Protein AF-A0A968DP75-F1 (afdb_monomer_lite)

Radius o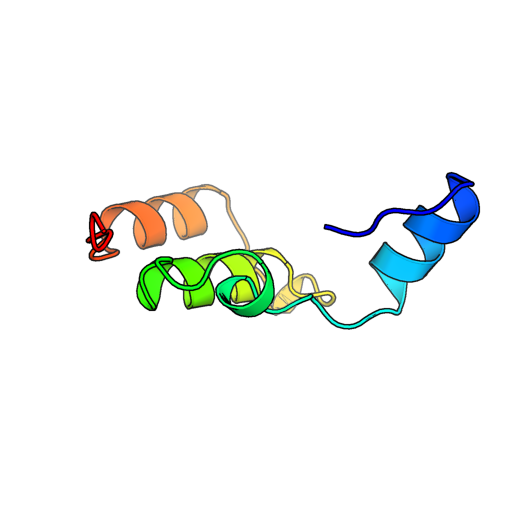f gyration: 13.93 Å; chains: 1; bounding box: 36×24×28 Å

pLDDT: mean 90.65, std 7.36, range [52.78, 97.69]

Structure (mmCIF, N/CA/C/O backbone):
data_AF-A0A968DP75-F1
#
_entry.id   AF-A0A968DP75-F1
#
loop_
_atom_site.group_PDB
_atom_site.id
_atom_site.type_symbol
_atom_site.label_atom_id
_atom_site.label_alt_id
_atom_site.label_comp_id
_atom_site.label_asym_id
_atom_site.label_entity_id
_atom_site.label_seq_id
_atom_site.pdbx_PDB_ins_code
_atom_site.Cartn_x
_atom_site.Cartn_y
_atom_site.Cartn_z
_atom_site.occupancy
_atom_site.B_iso_or_equiv
_atom_site.auth_seq_id
_atom_site.auth_comp_id
_atom_site.auth_asym_id
_atom_site.auth_atom_id
_atom_site.pdbx_PDB_model_num
ATOM 1 N N . PRO A 1 1 ? 6.125 -5.330 -7.458 1.00 80.25 1 PRO A N 1
ATOM 2 C CA . PRO A 1 1 ? 5.349 -5.211 -8.714 1.00 80.25 1 PRO A CA 1
ATOM 3 C C . PRO A 1 1 ? 6.207 -4.993 -9.971 1.00 80.25 1 PRO A C 1
ATOM 5 O O . PRO A 1 1 ? 5.686 -5.170 -11.058 1.00 80.25 1 PRO A O 1
ATOM 8 N N . TYR A 1 2 ? 7.486 -4.622 -9.842 1.00 86.38 2 TYR A N 1
ATOM 9 C CA . TYR A 1 2 ? 8.372 -4.395 -10.987 1.00 86.38 2 TYR A CA 1
ATOM 10 C C . TYR A 1 2 ? 9.211 -5.636 -11.301 1.00 86.38 2 TYR A C 1
ATOM 12 O O . TYR A 1 2 ? 9.721 -6.271 -10.374 1.00 86.38 2 TYR A O 1
ATOM 20 N N . GLU A 1 3 ? 9.388 -5.929 -12.587 1.00 86.38 3 GLU A N 1
ATOM 21 C CA . GLU A 1 3 ? 10.221 -7.018 -13.101 1.00 86.38 3 GLU A CA 1
ATOM 22 C C . GLU A 1 3 ? 11.269 -6.461 -14.069 1.00 86.38 3 GLU A C 1
ATOM 24 O O . GLU A 1 3 ? 10.964 -5.610 -14.903 1.00 86.38 3 GLU A O 1
ATOM 29 N N . ALA A 1 4 ? 12.514 -6.921 -13.936 1.00 91.31 4 ALA A N 1
ATOM 30 C CA . ALA A 1 4 ? 13.614 -6.587 -14.833 1.00 91.31 4 ALA A CA 1
ATOM 31 C C . ALA A 1 4 ? 14.730 -7.636 -14.730 1.00 91.31 4 ALA A C 1
ATOM 33 O O . ALA A 1 4 ? 14.858 -8.317 -13.712 1.00 91.31 4 ALA A O 1
ATOM 34 N N . ASP A 1 5 ? 15.593 -7.693 -15.745 1.00 91.69 5 ASP A N 1
ATOM 35 C CA . ASP A 1 5 ? 16.671 -8.689 -15.848 1.00 91.69 5 ASP A CA 1
ATOM 36 C C . ASP A 1 5 ? 17.774 -8.536 -14.786 1.00 91.69 5 ASP A C 1
ATOM 38 O O . ASP A 1 5 ? 18.566 -9.452 -14.563 1.00 91.69 5 ASP A O 1
ATOM 42 N N . SER A 1 6 ? 17.853 -7.379 -14.119 1.00 95.88 6 SER A N 1
ATOM 43 C CA . SER A 1 6 ? 18.855 -7.113 -13.086 1.00 95.88 6 SER A CA 1
ATOM 44 C C . SER A 1 6 ? 18.233 -6.581 -11.797 1.00 95.88 6 SER A C 1
ATOM 46 O O . SER A 1 6 ? 17.325 -5.746 -11.813 1.00 95.88 6 SER A O 1
ATOM 48 N N . ALA A 1 7 ? 18.792 -7.000 -10.657 1.00 93.12 7 ALA A N 1
ATOM 49 C CA . ALA A 1 7 ? 18.376 -6.517 -9.340 1.00 93.12 7 ALA A CA 1
ATOM 50 C C . ALA A 1 7 ? 18.540 -4.994 -9.191 1.00 93.12 7 ALA 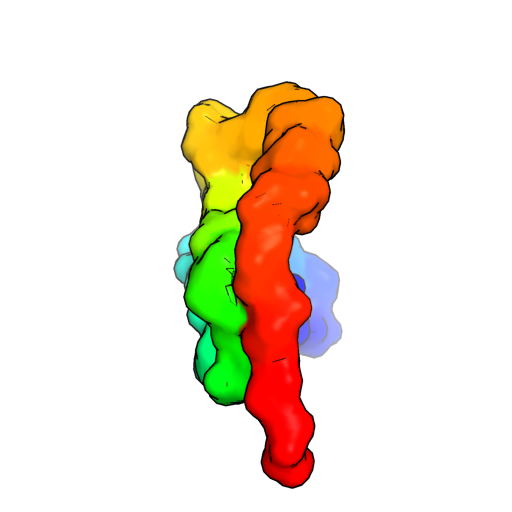A C 1
ATOM 52 O O . ALA A 1 7 ? 17.727 -4.345 -8.534 1.00 93.12 7 ALA A O 1
ATOM 53 N N . MET A 1 8 ? 19.565 -4.415 -9.829 1.00 93.75 8 MET A N 1
ATOM 54 C CA . MET A 1 8 ? 19.800 -2.970 -9.819 1.00 93.75 8 MET A CA 1
ATOM 55 C C . MET A 1 8 ? 18.665 -2.220 -10.523 1.00 93.75 8 MET A C 1
ATOM 57 O O . MET A 1 8 ? 18.180 -1.215 -10.004 1.00 93.75 8 MET A O 1
ATOM 61 N N . THR A 1 9 ? 18.198 -2.735 -11.662 1.00 92.75 9 THR A N 1
ATOM 62 C CA . THR A 1 9 ? 17.064 -2.156 -12.390 1.00 92.75 9 THR A CA 1
ATOM 63 C C . THR A 1 9 ? 15.796 -2.211 -11.540 1.00 92.75 9 THR A C 1
ATOM 65 O O . THR A 1 9 ? 15.147 -1.186 -11.363 1.00 92.75 9 THR A O 1
ATOM 68 N N . VAL A 1 10 ? 15.493 -3.356 -10.914 1.00 92.44 10 VAL A N 1
ATOM 69 C CA . VAL A 1 10 ? 14.324 -3.483 -10.021 1.00 92.44 10 VAL A CA 1
ATOM 70 C C . VAL A 1 10 ? 14.401 -2.503 -8.845 1.00 92.44 10 VAL A C 1
ATOM 72 O O . VAL A 1 10 ? 13.397 -1.872 -8.511 1.00 92.44 10 VAL A O 1
ATOM 75 N N . MET A 1 11 ? 15.577 -2.321 -8.230 1.00 93.00 11 MET A N 1
ATOM 76 C CA . MET A 1 11 ? 15.764 -1.310 -7.179 1.00 93.00 11 MET A CA 1
ATOM 77 C C . MET A 1 11 ? 15.470 0.104 -7.689 1.00 93.00 11 MET A C 1
ATOM 79 O O . MET A 1 11 ? 14.782 0.864 -7.010 1.00 93.00 11 MET A O 1
ATOM 83 N N . MET A 1 12 ? 15.947 0.449 -8.887 1.00 92.88 12 MET A N 1
ATOM 84 C CA . MET A 1 12 ? 15.709 1.760 -9.495 1.00 92.88 12 MET A CA 1
ATOM 85 C C . MET A 1 12 ? 14.212 2.010 -9.734 1.00 92.88 12 MET A C 1
ATOM 87 O O . MET A 1 12 ? 13.724 3.093 -9.413 1.00 92.88 12 MET A O 1
ATOM 91 N N . MET A 1 13 ? 13.476 1.001 -10.212 1.00 91.25 13 MET A N 1
ATOM 92 C CA . MET A 1 13 ? 12.024 1.077 -10.432 1.00 91.25 13 MET A CA 1
ATOM 93 C C . MET A 1 13 ? 11.259 1.220 -9.108 1.00 91.25 13 MET A C 1
ATOM 95 O O . MET A 1 13 ? 10.347 2.033 -8.970 1.00 91.25 13 MET A O 1
ATOM 99 N N . GLN A 1 14 ? 11.679 0.497 -8.065 1.00 88.25 14 GLN A N 1
ATOM 100 C CA . GLN A 1 14 ? 11.095 0.647 -6.729 1.00 88.25 14 GLN A CA 1
ATOM 101 C C . GLN A 1 14 ? 11.244 2.071 -6.180 1.00 88.25 14 GLN A C 1
ATOM 103 O O . GLN A 1 14 ? 10.358 2.532 -5.461 1.00 88.25 14 GLN A O 1
ATOM 108 N N . VAL A 1 15 ? 12.308 2.787 -6.545 1.00 88.62 15 VAL A N 1
ATOM 109 C CA . VAL A 1 15 ? 12.532 4.174 -6.119 1.00 88.62 15 VAL A CA 1
ATOM 110 C C . VAL A 1 15 ? 11.774 5.173 -6.996 1.00 88.62 15 VAL A C 1
ATOM 112 O O . VAL A 1 15 ? 11.109 6.051 -6.453 1.00 88.62 15 VAL A O 1
ATOM 115 N N . ASN A 1 16 ? 11.847 5.039 -8.322 1.00 88.31 16 ASN A N 1
ATOM 116 C CA . ASN A 1 16 ? 11.455 6.111 -9.246 1.00 88.31 16 ASN A CA 1
ATOM 117 C C . ASN A 1 16 ? 10.128 5.870 -9.968 1.00 88.31 16 ASN A C 1
ATOM 119 O O . ASN A 1 16 ? 9.403 6.827 -10.233 1.00 88.31 16 ASN A O 1
ATOM 123 N N . ASP A 1 17 ? 9.807 4.620 -10.289 1.00 88.06 17 ASP A N 1
ATOM 124 C CA . ASP A 1 17 ? 8.684 4.336 -11.177 1.00 88.06 17 ASP A CA 1
ATOM 125 C C . ASP A 1 17 ? 7.356 4.496 -10.433 1.00 88.06 17 ASP A C 1
ATOM 127 O O . ASP A 1 17 ? 7.274 4.180 -9.236 1.00 88.06 17 ASP A O 1
ATOM 131 N N . PRO A 1 18 ? 6.300 4.975 -11.112 1.00 87.00 18 PRO A N 1
ATOM 132 C CA . PRO A 1 18 ? 4.973 5.033 -10.523 1.00 87.00 18 PRO A CA 1
ATOM 133 C C . PRO A 1 18 ? 4.504 3.631 -10.129 1.00 87.00 18 PRO A C 1
ATOM 135 O O . PRO A 1 18 ? 4.878 2.631 -10.740 1.00 87.00 18 PRO A O 1
ATOM 138 N N . ILE A 1 19 ? 3.668 3.566 -9.093 1.00 87.00 19 ILE A N 1
ATOM 139 C CA . ILE A 1 19 ? 3.048 2.310 -8.668 1.00 87.00 19 ILE A CA 1
ATOM 140 C C . ILE A 1 19 ? 2.122 1.853 -9.803 1.00 87.00 19 ILE A C 1
ATOM 142 O O . ILE A 1 19 ? 1.232 2.627 -10.160 1.00 87.00 19 ILE A O 1
ATOM 146 N N . PRO A 1 20 ? 2.312 0.643 -10.361 1.00 87.50 20 PRO A N 1
ATOM 147 C CA . PRO A 1 20 ? 1.409 0.112 -11.373 1.00 87.50 20 PRO A CA 1
ATOM 148 C C . PRO A 1 20 ? -0.003 -0.011 -10.805 1.00 87.50 20 PRO A C 1
ATOM 150 O O . PRO A 1 20 ? -0.159 -0.409 -9.645 1.00 87.50 20 PRO A O 1
ATOM 153 N N . ASP A 1 21 ? -1.014 0.315 -11.607 1.00 88.62 21 ASP A N 1
ATOM 154 C CA . ASP A 1 21 ? -2.407 0.168 -11.197 1.00 88.62 21 ASP A CA 1
ATOM 155 C C . ASP A 1 21 ? -2.748 -1.332 -11.086 1.00 88.62 21 ASP A C 1
ATOM 157 O O . ASP A 1 21 ? -2.629 -2.066 -12.072 1.00 88.62 21 ASP A O 1
ATOM 161 N N . PRO A 1 22 ? -3.180 -1.830 -9.911 1.00 90.12 22 PRO A N 1
ATOM 162 C CA . PRO A 1 22 ? -3.612 -3.216 -9.764 1.00 90.12 22 PRO A CA 1
ATOM 163 C C . PRO A 1 22 ? -4.700 -3.634 -10.763 1.00 90.12 22 PRO A C 1
ATOM 165 O O . PRO A 1 22 ? -4.743 -4.807 -11.133 1.00 90.12 22 PRO A O 1
ATOM 168 N N . MET A 1 23 ? -5.542 -2.703 -11.225 1.00 90.19 23 MET A N 1
ATOM 169 C CA . MET A 1 23 ? -6.588 -2.977 -12.216 1.00 90.19 23 MET A CA 1
ATOM 170 C C . MET A 1 23 ? -6.031 -3.268 -13.614 1.00 90.19 23 MET A C 1
ATOM 172 O O . MET A 1 23 ? -6.654 -4.022 -14.360 1.00 90.19 23 MET A O 1
ATOM 176 N N . GLU A 1 24 ? -4.853 -2.736 -13.961 1.00 89.44 24 GLU A N 1
ATOM 177 C CA . GLU A 1 24 ? -4.153 -3.090 -15.207 1.00 89.44 24 GLU A CA 1
ATOM 178 C C . GLU A 1 24 ? -3.611 -4.525 -15.159 1.00 89.44 24 GLU A C 1
ATOM 180 O O . GLU A 1 24 ? -3.509 -5.189 -16.189 1.00 89.44 24 GLU A O 1
ATOM 185 N N . MET A 1 25 ? -3.288 -5.022 -13.960 1.00 87.31 25 MET A N 1
ATOM 186 C CA . MET A 1 25 ? -2.822 -6.397 -13.759 1.00 87.31 25 MET A CA 1
ATOM 187 C C . MET A 1 25 ? -3.980 -7.391 -13.660 1.00 87.31 25 MET A C 1
ATOM 189 O O . MET A 1 25 ? -3.879 -8.515 -14.155 1.00 87.31 25 MET A O 1
ATOM 193 N N . ARG A 1 26 ? -5.064 -7.005 -12.979 1.00 88.88 26 ARG A N 1
ATOM 194 C CA . ARG A 1 26 ? -6.251 -7.838 -12.800 1.00 88.88 26 ARG A CA 1
ATOM 195 C C . ARG A 1 26 ? -7.493 -6.960 -12.623 1.00 88.88 26 ARG A C 1
ATOM 197 O O . ARG A 1 26 ? -7.646 -6.270 -11.620 1.00 88.88 26 ARG A O 1
ATOM 204 N N . SER A 1 27 ? -8.396 -7.007 -13.598 1.00 88.81 27 SER A N 1
ATOM 205 C CA . SER A 1 27 ? -9.563 -6.116 -13.665 1.00 88.81 27 SER A CA 1
ATOM 206 C C . SER A 1 27 ? -10.700 -6.471 -12.700 1.00 88.81 27 SER A C 1
ATOM 208 O O . SER A 1 27 ? -11.592 -5.657 -12.501 1.00 88.81 27 SER A O 1
ATOM 210 N N . ASP A 1 28 ? -10.685 -7.669 -12.112 1.00 90.62 28 ASP A N 1
ATOM 211 C CA . ASP A 1 28 ? -11.691 -8.152 -11.147 1.00 90.62 28 ASP A CA 1
ATOM 212 C C . ASP A 1 28 ? -11.418 -7.698 -9.696 1.00 90.62 28 ASP A C 1
ATOM 214 O O . ASP A 1 28 ? -12.092 -8.128 -8.755 1.00 90.62 28 ASP A O 1
ATOM 218 N N . VAL A 1 29 ? -10.372 -6.889 -9.487 1.00 90.81 29 VAL A N 1
ATOM 219 C CA . VAL A 1 29 ? -9.928 -6.489 -8.152 1.00 90.81 29 VAL A CA 1
ATOM 220 C C . VAL A 1 29 ? -10.935 -5.493 -7.562 1.00 90.81 29 VAL A C 1
ATOM 222 O O . VAL A 1 29 ? -11.202 -4.463 -8.184 1.00 90.81 29 VAL A O 1
ATOM 225 N N . PRO A 1 30 ? -11.445 -5.732 -6.336 1.00 93.19 30 PRO A N 1
ATOM 226 C CA . PRO A 1 30 ? -12.374 -4.823 -5.679 1.00 93.19 30 PRO A CA 1
ATOM 227 C C . PRO A 1 30 ? -11.770 -3.415 -5.527 1.00 93.19 30 PRO A C 1
ATOM 229 O O . PRO A 1 30 ? -10.613 -3.308 -5.101 1.00 93.19 30 PRO A O 1
ATOM 232 N N . PRO A 1 31 ? -12.534 -2.330 -5.759 1.00 92.12 31 PRO A N 1
ATOM 233 C CA . PRO A 1 31 ? -12.031 -0.958 -5.641 1.00 92.12 31 PRO A CA 1
ATOM 234 C C . PRO A 1 31 ? -11.399 -0.636 -4.278 1.00 92.12 31 PRO A C 1
ATOM 236 O O . PRO A 1 31 ? -10.374 0.046 -4.208 1.00 92.12 31 PRO A O 1
ATOM 239 N N . ASP A 1 32 ? -11.960 -1.174 -3.190 1.00 93.94 32 ASP A N 1
ATOM 240 C CA . ASP A 1 32 ? -11.404 -1.005 -1.843 1.00 93.94 32 ASP A CA 1
ATOM 241 C C . ASP A 1 32 ? -10.001 -1.612 -1.728 1.00 93.94 32 ASP A C 1
ATOM 243 O O . ASP A 1 32 ? -9.104 -1.013 -1.129 1.00 93.94 32 ASP A O 1
ATOM 247 N N . LEU A 1 33 ? -9.775 -2.769 -2.357 1.00 94.19 33 LEU A N 1
ATOM 248 C CA . LEU A 1 33 ? -8.470 -3.421 -2.362 1.00 94.19 33 LEU A CA 1
ATOM 249 C C . LEU A 1 33 ? -7.459 -2.645 -3.214 1.00 94.19 33 LEU 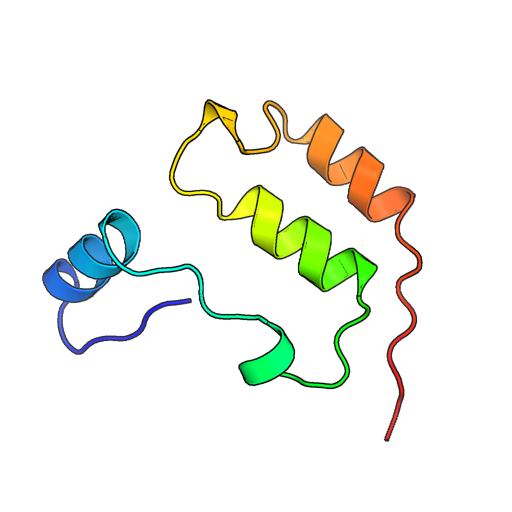A C 1
ATOM 251 O O . LEU A 1 33 ? -6.313 -2.484 -2.791 1.00 94.19 33 LEU A O 1
ATOM 255 N N . VAL A 1 34 ? -7.883 -2.096 -4.359 1.00 93.75 34 VAL A N 1
ATOM 256 C CA . VAL A 1 34 ? -7.051 -1.200 -5.185 1.00 93.75 34 VAL A CA 1
ATOM 257 C C . VAL A 1 34 ? -6.581 -0.001 -4.362 1.00 93.75 34 VAL A C 1
ATOM 259 O O . VAL A 1 34 ? -5.388 0.319 -4.345 1.00 93.75 34 VAL A O 1
ATOM 262 N N . ARG A 1 35 ? -7.495 0.630 -3.614 1.00 94.19 35 ARG A N 1
ATOM 263 C CA . ARG A 1 35 ? -7.184 1.770 -2.740 1.00 94.19 35 ARG A CA 1
ATOM 264 C C . ARG A 1 35 ? -6.174 1.395 -1.655 1.00 94.19 35 ARG A C 1
ATOM 266 O O . ARG A 1 35 ? -5.202 2.126 -1.453 1.00 94.19 35 ARG A O 1
ATOM 273 N N . ILE A 1 36 ? -6.380 0.262 -0.982 1.00 95.69 36 ILE A N 1
ATOM 274 C CA . ILE A 1 36 ? -5.488 -0.219 0.084 1.00 95.69 36 ILE A CA 1
ATOM 275 C C . ILE A 1 36 ? -4.087 -0.509 -0.465 1.00 95.69 36 ILE A C 1
ATOM 277 O O . ILE A 1 36 ? -3.102 -0.031 0.101 1.00 95.69 36 ILE A O 1
ATOM 281 N N . ILE A 1 37 ? -3.980 -1.229 -1.588 1.00 94.56 37 ILE A N 1
ATOM 282 C CA . ILE A 1 37 ? -2.695 -1.546 -2.234 1.00 94.56 37 ILE A CA 1
ATOM 283 C C . ILE A 1 37 ? -1.971 -0.260 -2.647 1.00 94.56 37 ILE A C 1
ATOM 285 O O . ILE A 1 37 ? -0.792 -0.082 -2.332 1.00 94.56 37 ILE A O 1
ATOM 289 N N . THR A 1 38 ? -2.682 0.669 -3.288 1.00 93.75 38 THR A N 1
ATOM 290 C CA . THR A 1 38 ? -2.113 1.941 -3.757 1.00 93.75 38 THR A CA 1
ATOM 291 C C . THR A 1 38 ? -1.579 2.786 -2.602 1.00 93.75 38 THR A C 1
ATOM 293 O O . THR A 1 38 ? -0.513 3.394 -2.724 1.00 93.75 38 THR A O 1
ATOM 296 N N . LYS A 1 39 ? -2.275 2.805 -1.455 1.00 94.94 39 LYS A N 1
ATOM 297 C CA . LYS A 1 39 ? -1.803 3.489 -0.242 1.00 94.94 39 LYS A CA 1
ATOM 298 C C . LYS A 1 39 ? -0.612 2.771 0.394 1.00 94.94 39 LYS A C 1
ATOM 300 O O . LYS A 1 39 ? 0.362 3.417 0.770 1.00 94.94 39 LYS A O 1
ATOM 305 N N . ALA A 1 40 ? -0.645 1.444 0.485 1.00 95.19 40 ALA A N 1
ATOM 306 C CA . ALA A 1 40 ? 0.437 0.657 1.078 1.00 95.19 40 ALA A CA 1
ATOM 307 C C . ALA A 1 40 ? 1.758 0.763 0.292 1.00 95.19 40 ALA A C 1
ATOM 309 O O . ALA A 1 40 ? 2.835 0.673 0.884 1.00 95.19 40 ALA A O 1
ATOM 310 N N . LEU A 1 41 ? 1.679 0.980 -1.024 1.00 94.31 41 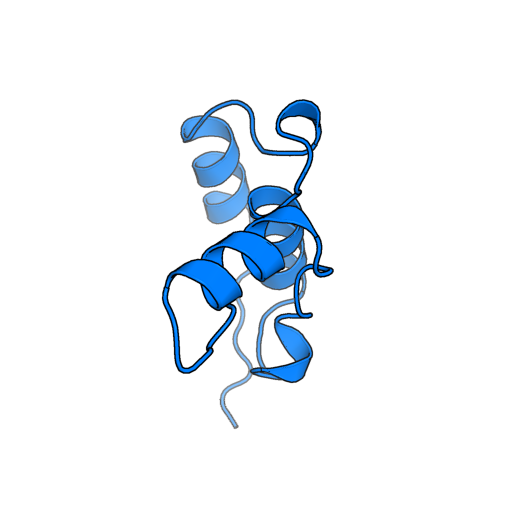LEU A N 1
ATOM 311 C CA . LEU A 1 41 ? 2.830 1.071 -1.924 1.00 94.31 41 LEU A CA 1
ATOM 312 C C . LEU A 1 41 ? 3.339 2.502 -2.165 1.00 94.31 41 LEU A C 1
ATOM 314 O O . LEU A 1 41 ? 4.286 2.666 -2.937 1.00 94.31 41 LEU A O 1
ATOM 318 N N . GLN A 1 42 ? 2.763 3.525 -1.514 1.00 94.69 42 GLN A N 1
ATOM 319 C CA . GLN A 1 42 ? 3.222 4.915 -1.647 1.00 94.69 42 GLN A CA 1
ATOM 320 C C . GLN A 1 42 ? 4.735 5.039 -1.421 1.00 94.69 42 GLN A C 1
ATOM 322 O O . GLN A 1 42 ? 5.297 4.480 -0.473 1.00 94.69 42 GLN A O 1
ATOM 327 N N . LYS A 1 43 ? 5.400 5.792 -2.306 1.00 91.06 43 LYS A N 1
ATOM 328 C CA . LYS A 1 43 ? 6.860 5.978 -2.272 1.00 91.06 43 LYS A CA 1
ATOM 329 C C . LYS A 1 43 ? 7.289 6.735 -1.022 1.00 91.06 43 LYS A C 1
ATOM 331 O O . LYS A 1 43 ? 8.232 6.333 -0.337 1.00 91.06 43 LYS A O 1
ATOM 336 N N . ASP A 1 44 ? 6.548 7.788 -0.691 1.00 92.81 44 ASP A N 1
ATOM 337 C CA . ASP A 1 44 ? 6.703 8.485 0.577 1.00 92.81 44 ASP A CA 1
ATOM 338 C C . ASP A 1 44 ? 6.133 7.630 1.715 1.00 92.81 44 ASP A C 1
ATOM 340 O O . ASP A 1 44 ? 4.978 7.201 1.690 1.00 92.81 44 ASP A O 1
ATOM 344 N N . LYS A 1 45 ? 6.954 7.394 2.741 1.00 91.62 45 LYS A N 1
ATOM 345 C CA . LYS A 1 45 ? 6.560 6.632 3.930 1.00 91.62 45 LYS A CA 1
ATOM 346 C C . LYS A 1 45 ? 5.446 7.326 4.712 1.00 91.62 45 LYS A C 1
ATOM 348 O O . LYS A 1 45 ? 4.637 6.635 5.318 1.00 91.62 45 LYS A O 1
ATOM 353 N N . LEU A 1 46 ? 5.383 8.657 4.676 1.00 95.56 46 LEU A N 1
ATOM 354 C CA . LEU A 1 46 ? 4.348 9.434 5.361 1.00 95.56 46 LEU A CA 1
ATOM 355 C C . LEU A 1 46 ? 2.968 9.264 4.715 1.00 95.56 46 LEU A C 1
ATOM 357 O O . LEU A 1 46 ? 1.954 9.412 5.387 1.00 95.56 46 LEU A O 1
ATOM 361 N N . ASN A 1 47 ? 2.931 8.884 3.436 1.00 94.56 47 ASN A N 1
ATOM 362 C CA . ASN A 1 47 ? 1.690 8.623 2.708 1.00 94.56 47 ASN A CA 1
ATOM 363 C C . ASN A 1 47 ? 1.219 7.163 2.832 1.00 94.56 47 ASN A C 1
ATOM 365 O O . ASN A 1 47 ? 0.137 6.823 2.349 1.00 94.56 47 ASN A O 1
ATOM 369 N N . ARG A 1 48 ? 2.010 6.296 3.479 1.00 95.06 48 ARG A N 1
ATOM 370 C CA . ARG A 1 48 ? 1.650 4.901 3.767 1.00 95.06 48 ARG A CA 1
ATOM 371 C C . ARG A 1 48 ? 0.899 4.778 5.090 1.00 95.06 48 ARG A C 1
ATOM 373 O O . ARG A 1 48 ? 0.811 5.719 5.875 1.00 95.06 48 ARG A O 1
ATOM 380 N N . TYR A 1 49 ? 0.379 3.582 5.344 1.00 96.75 49 TYR A N 1
ATOM 381 C CA . TYR A 1 49 ? -0.015 3.181 6.691 1.00 96.75 49 TYR A CA 1
ATOM 382 C C . TYR A 1 49 ? 1.205 3.220 7.609 1.00 96.75 49 TYR A C 1
ATOM 384 O O . TYR A 1 49 ? 2.260 2.678 7.266 1.00 96.75 49 TYR A O 1
ATOM 392 N N . GLN A 1 50 ? 1.070 3.892 8.749 1.00 96.88 50 GLN A N 1
ATOM 393 C CA . GLN A 1 50 ? 2.182 4.086 9.679 1.00 96.88 50 GLN A CA 1
ATOM 394 C C . GLN A 1 50 ? 2.434 2.830 10.514 1.00 96.88 50 GLN A C 1
ATOM 396 O O . GLN A 1 50 ? 3.549 2.605 10.985 1.00 96.88 50 GLN A O 1
ATOM 401 N N . THR A 1 51 ? 1.415 1.980 10.654 1.00 97.50 51 THR A N 1
ATOM 402 C CA . THR A 1 51 ? 1.493 0.711 11.375 1.00 97.50 51 THR A CA 1
ATOM 403 C C . THR A 1 51 ? 0.847 -0.423 10.583 1.00 97.50 51 THR A C 1
ATOM 405 O O . THR A 1 51 ? 0.003 -0.207 9.711 1.00 97.50 51 THR A O 1
ATOM 408 N N . ALA A 1 52 ? 1.240 -1.658 10.899 1.00 95.31 52 ALA A N 1
ATOM 409 C CA . ALA A 1 52 ? 0.582 -2.841 10.350 1.00 95.31 52 ALA A CA 1
ATOM 410 C C . ALA A 1 52 ? -0.880 -2.951 10.824 1.00 95.31 52 ALA A C 1
ATOM 412 O O . ALA A 1 52 ? -1.723 -3.416 10.063 1.00 95.31 52 ALA A O 1
ATOM 413 N N . ASP A 1 53 ? -1.186 -2.472 12.034 1.00 97.69 53 ASP A N 1
ATOM 414 C CA . ASP A 1 53 ? -2.541 -2.483 12.596 1.00 97.69 53 ASP A CA 1
ATOM 415 C C . ASP A 1 53 ? -3.497 -1.559 11.830 1.00 97.69 53 ASP A C 1
ATOM 417 O O . ASP A 1 53 ? -4.657 -1.913 11.621 1.00 97.69 53 ASP A O 1
ATOM 421 N N . GLU A 1 54 ? -3.021 -0.406 11.348 1.00 97.00 54 GLU A N 1
ATOM 422 C CA . GLU A 1 54 ? -3.804 0.466 10.460 1.00 97.00 54 GLU A CA 1
ATOM 423 C C . GLU A 1 54 ? -4.158 -0.242 9.147 1.00 97.00 54 GLU A C 1
ATOM 425 O O . GLU A 1 54 ? -5.314 -0.224 8.726 1.00 97.00 54 GLU A O 1
ATOM 430 N N . LEU A 1 55 ? -3.179 -0.906 8.520 1.00 96.88 55 LEU A N 1
ATOM 431 C CA . LEU A 1 55 ? -3.410 -1.683 7.301 1.00 96.88 55 LEU A CA 1
ATOM 432 C C . LEU A 1 55 ? -4.395 -2.834 7.556 1.00 96.88 55 LEU A C 1
ATOM 434 O O . LEU A 1 55 ? -5.310 -3.050 6.765 1.00 96.88 55 LEU A O 1
ATOM 438 N N . LEU A 1 56 ?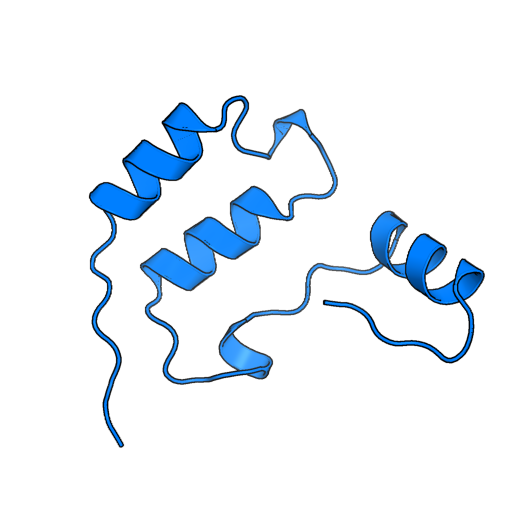 -4.224 -3.558 8.664 1.00 96.00 56 LEU A N 1
ATOM 439 C CA . LEU A 1 56 ? -5.106 -4.656 9.054 1.00 96.00 56 LEU A CA 1
ATOM 440 C C . LEU A 1 56 ? -6.537 -4.169 9.307 1.00 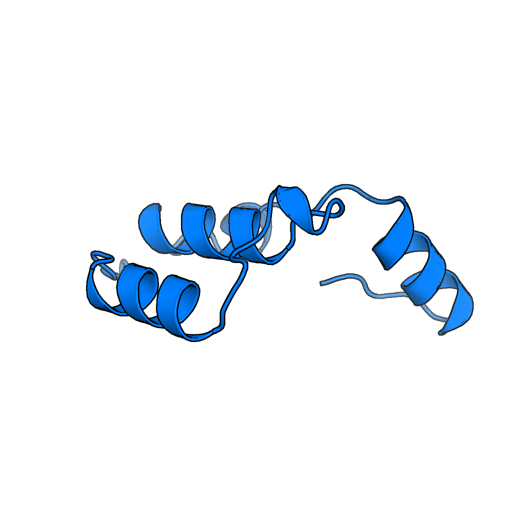96.00 56 LEU A C 1
ATOM 442 O O . LEU A 1 56 ? -7.493 -4.819 8.889 1.00 96.00 56 LEU A O 1
ATOM 446 N N . THR A 1 57 ? -6.691 -3.020 9.964 1.00 96.44 57 THR A N 1
ATOM 447 C CA . THR A 1 57 ? -8.000 -2.408 10.223 1.00 96.44 57 THR A CA 1
ATOM 448 C C . THR A 1 57 ? -8.723 -2.099 8.918 1.00 96.44 57 THR A C 1
ATOM 450 O O . THR A 1 57 ? -9.886 -2.463 8.765 1.00 96.44 57 THR A O 1
ATOM 453 N N . GLU A 1 58 ? -8.029 -1.502 7.951 1.00 95.94 58 GLU A N 1
ATOM 454 C CA . GLU A 1 58 ? -8.597 -1.182 6.638 1.00 95.94 58 GLU A CA 1
ATOM 455 C C . GLU A 1 58 ? -8.956 -2.436 5.842 1.00 95.94 58 GLU A C 1
ATOM 457 O O . GLU A 1 58 ? -10.033 -2.497 5.258 1.00 95.94 58 GLU A O 1
ATOM 462 N N . LEU A 1 59 ? -8.106 -3.466 5.869 1.00 95.06 59 LEU A N 1
ATOM 463 C CA . LEU A 1 59 ? -8.403 -4.753 5.234 1.00 95.06 59 LEU A CA 1
ATOM 464 C C . LEU A 1 59 ? -9.651 -5.418 5.829 1.00 95.06 59 LEU A C 1
ATOM 466 O O . LEU A 1 59 ? -10.452 -5.971 5.083 1.00 95.06 59 LEU A O 1
ATOM 470 N N . ASN A 1 60 ? -9.838 -5.341 7.149 1.00 94.50 60 ASN A N 1
ATOM 471 C CA . ASN A 1 60 ? -11.017 -5.890 7.823 1.00 94.50 60 ASN A CA 1
ATOM 472 C C . ASN A 1 60 ? -12.300 -5.092 7.541 1.00 94.50 60 ASN A C 1
ATOM 474 O O . ASN A 1 60 ? -13.395 -5.639 7.648 1.00 94.50 60 ASN A O 1
ATOM 478 N N . GLN A 1 61 ? -12.177 -3.801 7.227 1.00 93.88 61 GLN A N 1
ATOM 479 C CA . GLN A 1 61 ? -13.307 -2.922 6.910 1.00 93.88 61 GLN A CA 1
ATOM 480 C C . GLN A 1 61 ? -13.644 -2.887 5.412 1.00 93.88 61 GLN A C 1
ATOM 482 O O . GLN A 1 61 ? -14.732 -2.442 5.047 1.00 93.88 61 GLN A O 1
ATOM 487 N N . ALA A 1 62 ? -12.729 -3.340 4.555 1.00 92.88 62 ALA A N 1
ATOM 488 C CA . ALA A 1 62 ? -12.897 -3.347 3.111 1.00 92.88 62 ALA A CA 1
ATOM 489 C C . ALA A 1 62 ? -13.996 -4.315 2.660 1.00 92.88 62 ALA A C 1
ATOM 491 O O . ALA A 1 62 ? -14.081 -5.457 3.120 1.00 92.88 62 ALA A O 1
ATOM 492 N N . GLN A 1 63 ? -14.796 -3.891 1.684 1.00 88.00 63 GLN A N 1
ATOM 493 C CA . GLN A 1 63 ? -15.759 -4.771 1.031 1.00 88.00 63 GLN A CA 1
ATOM 494 C C . GLN A 1 63 ? -15.090 -5.507 -0.129 1.00 88.00 63 GLN A C 1
ATOM 496 O O . GLN A 1 63 ? -15.049 -5.046 -1.270 1.00 88.00 63 GLN A O 1
ATOM 501 N N . LEU A 1 64 ? -14.541 -6.679 0.178 1.00 86.00 64 LEU A N 1
ATOM 502 C CA . LEU A 1 64 ? -13.818 -7.510 -0.780 1.00 86.00 64 LEU A CA 1
ATOM 503 C C . LEU A 1 64 ? -14.778 -8.463 -1.503 1.00 86.00 64 LEU A C 1
ATOM 505 O O . LEU A 1 64 ? -14.919 -9.622 -1.120 1.00 86.00 64 LEU A O 1
ATOM 509 N N . THR A 1 65 ? -15.444 -7.970 -2.548 1.00 84.69 65 THR A N 1
ATOM 510 C CA . THR A 1 65 ? -16.246 -8.810 -3.454 1.00 84.69 65 THR A CA 1
ATOM 511 C C . THR A 1 65 ? -15.525 -8.940 -4.785 1.00 84.69 65 THR A C 1
ATOM 513 O O . THR A 1 65 ? -15.333 -7.943 -5.473 1.00 84.69 65 THR A O 1
ATOM 516 N N . PHE A 1 66 ? -15.105 -10.157 -5.123 1.00 80.38 66 PHE A N 1
ATOM 517 C CA . PHE A 1 66 ? -14.483 -10.460 -6.409 1.00 80.38 66 PHE A CA 1
ATOM 518 C C . PHE A 1 66 ? -15.558 -10.918 -7.386 1.00 80.38 66 PHE A C 1
ATOM 520 O O . PHE A 1 66 ? -16.307 -11.854 -7.087 1.00 80.38 66 PHE A O 1
ATOM 527 N N . ASP A 1 67 ? -15.610 -10.288 -8.553 1.00 74.50 67 ASP A N 1
ATOM 528 C CA . ASP A 1 67 ? -16.497 -10.727 -9.621 1.00 74.50 67 ASP A CA 1
ATOM 529 C C . ASP A 1 67 ? -15.939 -12.025 -10.214 1.00 74.50 67 ASP A C 1
ATOM 531 O O . ASP A 1 67 ? -14.921 -12.042 -10.900 1.00 74.50 67 ASP A O 1
ATOM 535 N N . SER A 1 68 ? -16.590 -13.147 -9.900 1.00 60.09 68 SER A N 1
ATOM 536 C CA . SER A 1 68 ? -16.242 -14.455 -10.460 1.00 60.09 68 SER A CA 1
ATOM 537 C C . SER A 1 68 ? -16.765 -14.533 -11.898 1.00 60.09 68 SER A C 1
ATOM 539 O O . SER A 1 68 ? -17.943 -14.829 -12.095 1.00 60.09 68 SER A O 1
ATOM 541 N N . THR A 1 69 ? -15.918 -14.231 -12.887 1.00 52.78 69 THR A N 1
ATOM 542 C CA . THR A 1 69 ? -16.181 -14.521 -14.313 1.00 52.78 69 THR A CA 1
ATOM 543 C C . THR A 1 69 ? -15.380 -15.732 -14.763 1.00 52.78 69 THR A C 1
ATOM 545 O O . THR A 1 69 ? -14.184 -15.806 -14.405 1.00 52.78 69 THR A O 1
#

Sequence (69 aa):
PYEADSAMTVMMMQVNDPIPDPMEMRSDVPPDLVRIITKALQKDKLNRYQTADELLTELNQAQLTFDST

Secondary structure (DSSP, 8-state):
----SSHHHHHHHHHHSPPPPHHHH-TT--HHHHHHHHHHT-SSGGGS-SSHHHHHHHHHHS-------

Foldseek 3Di:
DDDDPDPVVVVVCLQDPQDDQVCVVPVQWAPLVSVLVNQCSDNDCVSHDVDPVSSVVSVVVDDGDGDDD